Protein AF-A0A447MUK4-F1 (afdb_monomer_lite)

Sequence (50 aa):
MESLLNRLYDALGLDAPEDEPLLIIDDGIQVYFNESDPYTGNVLSLYAIA

Foldseek 3Di:
DDDPLVVVCVVVVHDQDPPAGWDDDPPDKIKHWDFDDPVVPTDIDIDIDD

Radius of gyration: 11.51 Å; chains: 1; bounding box: 33×22×21 Å

Structure (mmCIF, N/CA/C/O backbone):
data_AF-A0A447MUK4-F1
#
_entry.id   AF-A0A447MUK4-F1
#
loop_
_atom_site.group_PDB
_atom_site.id
_atom_site.type_symbol
_atom_site.label_atom_id
_atom_site.label_alt_id
_atom_site.label_comp_id
_atom_site.label_asym_id
_atom_site.label_entity_id
_atom_site.label_seq_id
_atom_site.pdbx_PDB_ins_code
_atom_site.Cartn_x
_atom_site.Cartn_y
_atom_site.Cartn_z
_atom_site.occupancy
_atom_site.B_iso_or_equiv
_atom_site.auth_seq_id
_atom_site.auth_comp_id
_atom_site.auth_asym_id
_atom_site.auth_atom_id
_atom_site.pdbx_PDB_model_num
ATOM 1 N N . MET A 1 1 ? 13.415 5.045 -12.455 1.00 54.72 1 MET A N 1
ATOM 2 C CA . MET A 1 1 ? 12.648 3.803 -12.663 1.00 54.72 1 MET A CA 1
ATOM 3 C C . MET A 1 1 ? 11.476 3.905 -11.713 1.00 54.72 1 MET A C 1
ATOM 5 O O . MET A 1 1 ? 11.734 4.006 -10.523 1.00 54.72 1 MET A O 1
ATOM 9 N N . GLU A 1 2 ? 10.248 4.020 -12.207 1.00 63.19 2 GLU A N 1
ATOM 10 C CA . GLU A 1 2 ? 9.080 3.996 -11.317 1.00 63.19 2 GLU A CA 1
ATOM 11 C C . GLU A 1 2 ? 8.941 2.603 -10.712 1.00 63.19 2 GLU A C 1
ATOM 13 O O . GLU A 1 2 ? 9.122 1.603 -11.417 1.00 63.19 2 GLU A O 1
ATOM 18 N N . SER A 1 3 ? 8.673 2.549 -9.409 1.00 77.81 3 SER A N 1
ATOM 19 C CA . SER A 1 3 ? 8.390 1.298 -8.715 1.00 77.81 3 SER A CA 1
ATOM 20 C C . SER A 1 3 ? 7.093 0.684 -9.243 1.00 77.81 3 SER A C 1
ATOM 22 O O . SER A 1 3 ? 6.248 1.366 -9.837 1.00 77.81 3 SER A O 1
ATOM 24 N N . LEU A 1 4 ? 6.924 -0.626 -9.049 1.00 82.31 4 LEU A N 1
ATOM 25 C CA . LEU A 1 4 ? 5.677 -1.293 -9.432 1.00 82.31 4 LEU A CA 1
ATOM 26 C C . LEU A 1 4 ? 4.496 -0.703 -8.651 1.00 82.31 4 LEU A C 1
ATOM 28 O O . LEU A 1 4 ? 3.395 -0.595 -9.186 1.00 82.31 4 LEU A O 1
ATOM 32 N N . LEU A 1 5 ? 4.757 -0.280 -7.416 1.00 83.94 5 LEU A N 1
ATOM 33 C CA . LEU A 1 5 ? 3.787 0.370 -6.556 1.00 83.94 5 LEU A CA 1
ATOM 34 C C . LEU A 1 5 ? 3.295 1.714 -7.119 1.00 83.94 5 LEU A C 1
ATOM 36 O O . LEU A 1 5 ? 2.092 1.950 -7.136 1.00 83.94 5 LEU A O 1
ATOM 40 N N . ASN A 1 6 ? 4.180 2.560 -7.654 1.00 83.56 6 ASN A N 1
ATOM 41 C CA . ASN A 1 6 ? 3.759 3.831 -8.259 1.00 83.56 6 ASN A CA 1
ATOM 42 C C . ASN A 1 6 ? 2.822 3.598 -9.452 1.00 83.56 6 ASN A C 1
ATOM 44 O O . ASN A 1 6 ? 1.782 4.237 -9.565 1.00 83.56 6 ASN A O 1
ATOM 48 N N . ARG A 1 7 ? 3.122 2.588 -10.277 1.00 86.69 7 ARG A N 1
ATOM 49 C CA . ARG A 1 7 ? 2.250 2.193 -11.395 1.00 86.69 7 ARG A CA 1
ATOM 50 C C . ARG A 1 7 ? 0.902 1.638 -10.942 1.00 86.69 7 ARG A C 1
ATOM 52 O O . ARG A 1 7 ? -0.074 1.751 -11.679 1.00 86.69 7 ARG A O 1
ATOM 59 N N . LEU A 1 8 ? 0.847 1.004 -9.769 1.00 86.62 8 LEU A N 1
ATOM 60 C CA . LEU A 1 8 ? -0.408 0.558 -9.172 1.00 86.62 8 LEU A CA 1
ATOM 61 C C . LEU A 1 8 ? -1.263 1.762 -8.761 1.00 86.62 8 LEU A C 1
ATOM 63 O O . LEU A 1 8 ? -2.447 1.778 -9.085 1.00 86.62 8 LEU A O 1
ATOM 67 N N . TYR A 1 9 ? -0.673 2.772 -8.115 1.00 88.00 9 TYR A N 1
ATOM 68 C CA . TYR A 1 9 ? -1.382 4.007 -7.763 1.00 88.00 9 TYR A CA 1
ATOM 69 C C . TYR A 1 9 ? -1.911 4.735 -9.005 1.00 88.00 9 TYR A C 1
ATOM 71 O O . TYR A 1 9 ? -3.108 5.019 -9.066 1.00 88.00 9 TYR A O 1
ATOM 79 N N . ASP A 1 10 ? -1.086 4.896 -10.044 1.00 89.19 10 ASP A N 1
ATOM 80 C CA . ASP A 1 10 ? -1.507 5.500 -11.316 1.0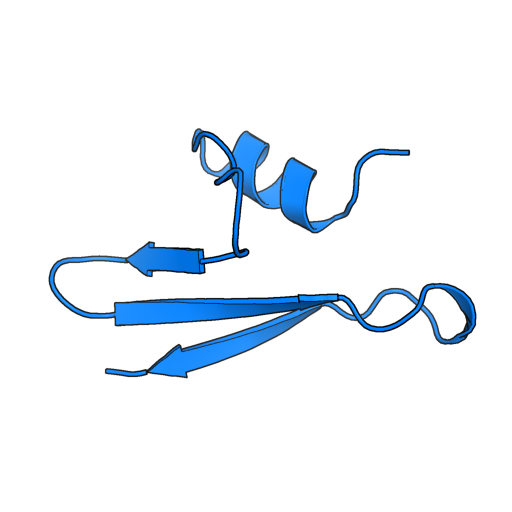0 89.19 10 ASP A CA 1
ATOM 81 C C . ASP A 1 10 ? -2.676 4.741 -11.963 1.00 89.19 10 ASP A C 1
ATOM 83 O O . ASP A 1 10 ? -3.644 5.342 -12.431 1.00 89.19 10 ASP A O 1
ATOM 87 N N . ALA A 1 11 ? -2.617 3.404 -11.979 1.00 89.25 11 ALA A N 1
ATOM 88 C CA . ALA A 1 11 ? -3.667 2.565 -12.558 1.00 89.25 11 ALA A CA 1
ATOM 89 C C . ALA A 1 11 ? -4.985 2.625 -11.770 1.00 89.25 11 ALA A C 1
ATOM 91 O O . ALA A 1 11 ? -6.058 2.459 -12.354 1.00 89.25 11 ALA A O 1
ATOM 92 N N . LEU A 1 12 ? -4.908 2.857 -10.458 1.00 86.56 12 LEU A N 1
ATOM 93 C CA . LEU A 1 12 ? -6.067 3.064 -9.591 1.00 86.56 12 LEU A CA 1
ATOM 94 C C . LEU A 1 12 ? -6.574 4.516 -9.620 1.00 86.56 12 LEU A C 1
ATOM 96 O O . LEU A 1 12 ? -7.641 4.786 -9.072 1.00 86.56 12 LEU A O 1
ATOM 100 N N . GLY A 1 13 ? -5.850 5.435 -10.270 1.00 88.44 13 GLY A N 1
ATOM 101 C CA . GLY A 1 13 ? -6.167 6.863 -10.279 1.00 88.44 13 GLY A CA 1
ATOM 102 C C . GLY A 1 13 ? -6.007 7.508 -8.903 1.00 88.44 13 GLY A C 1
ATOM 103 O O . GLY A 1 13 ? -6.769 8.411 -8.560 1.00 88.44 13 GLY A O 1
ATOM 104 N N . LEU A 1 14 ? -5.069 6.998 -8.105 1.00 85.25 14 LEU A N 1
ATOM 105 C CA . LEU A 1 14 ? -4.782 7.458 -6.753 1.00 85.25 14 LEU A CA 1
ATOM 106 C C . LEU A 1 14 ? -3.455 8.206 -6.727 1.00 85.25 14 LEU A C 1
ATOM 108 O O . LEU A 1 14 ? -2.494 7.794 -7.374 1.00 85.25 14 LEU A O 1
ATOM 112 N N . ASP A 1 15 ? -3.390 9.254 -5.915 1.00 84.00 15 ASP A N 1
ATOM 113 C CA . ASP A 1 15 ? -2.122 9.895 -5.596 1.00 84.00 15 ASP A CA 1
ATOM 114 C C . ASP A 1 15 ? -1.361 9.032 -4.584 1.00 84.00 15 ASP A C 1
ATOM 116 O O . ASP A 1 15 ? -1.896 8.647 -3.539 1.00 84.00 15 ASP A O 1
ATOM 120 N N . ALA A 1 16 ? -0.111 8.706 -4.911 1.00 80.88 16 ALA A N 1
ATOM 121 C CA . ALA A 1 16 ? 0.743 7.931 -4.025 1.00 80.88 16 ALA A CA 1
ATOM 122 C C . ALA A 1 16 ? 1.028 8.723 -2.728 1.00 80.88 16 ALA A C 1
ATOM 124 O O . ALA A 1 16 ? 1.373 9.906 -2.802 1.00 80.88 16 ALA A O 1
ATOM 125 N N . PRO A 1 17 ? 0.915 8.098 -1.544 1.00 80.06 17 PRO A N 1
ATOM 126 C CA . PRO A 1 17 ? 1.238 8.744 -0.274 1.00 80.06 17 PRO A CA 1
ATOM 127 C C . PRO A 1 17 ? 2.744 9.037 -0.151 1.00 80.06 17 PRO A C 1
ATOM 129 O O . PRO A 1 17 ? 3.573 8.269 -0.640 1.00 80.06 17 PRO A O 1
ATOM 132 N N . GLU A 1 18 ? 3.099 10.134 0.531 1.00 73.56 18 GLU A N 1
ATOM 133 C CA . GLU A 1 18 ? 4.499 10.575 0.684 1.00 73.56 18 GLU A CA 1
ATOM 134 C C . GLU A 1 18 ? 5.286 9.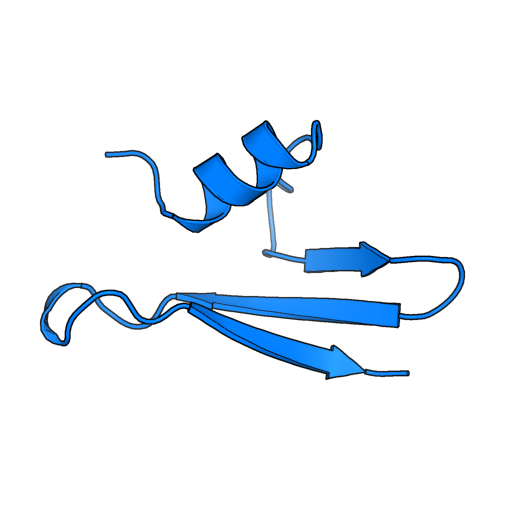789 1.752 1.00 73.56 18 GLU A C 1
ATOM 136 O O . GLU A 1 18 ? 6.502 9.651 1.621 1.00 73.56 18 GLU A O 1
ATOM 141 N N . ASP A 1 19 ? 4.608 9.270 2.784 1.00 76.12 19 ASP A N 1
ATOM 142 C CA . ASP A 1 19 ? 5.246 8.626 3.945 1.00 76.12 19 ASP A CA 1
ATOM 143 C C . ASP A 1 19 ? 5.307 7.093 3.834 1.00 76.12 19 ASP A C 1
ATOM 145 O O . ASP A 1 19 ? 6.387 6.510 3.728 1.00 76.12 19 ASP A O 1
ATOM 149 N N . GLU A 1 20 ? 4.149 6.421 3.871 1.00 75.94 20 GLU A N 1
ATOM 150 C CA . GLU A 1 20 ? 4.059 4.957 3.886 1.00 75.94 20 GLU A CA 1
ATOM 151 C C . GLU A 1 20 ? 3.104 4.421 2.811 1.00 75.94 20 GLU A C 1
ATOM 153 O O . GLU A 1 20 ? 2.025 4.982 2.597 1.00 75.94 20 GLU A O 1
ATOM 158 N N . PRO A 1 21 ? 3.460 3.302 2.151 1.00 75.50 21 PRO A N 1
ATOM 159 C CA . PRO A 1 21 ? 2.645 2.708 1.106 1.00 75.50 21 PRO A CA 1
ATOM 160 C C . PRO A 1 21 ? 1.417 1.997 1.696 1.00 75.50 21 PRO A C 1
ATOM 162 O O . PRO A 1 21 ? 1.471 0.829 2.091 1.00 75.50 21 PRO A O 1
ATOM 165 N N . LEU A 1 22 ? 0.296 2.717 1.721 1.00 80.81 22 LEU A N 1
ATOM 166 C CA . LEU A 1 22 ? -0.990 2.276 2.251 1.00 80.81 22 LEU A CA 1
ATOM 167 C C . LEU A 1 22 ? -2.107 2.534 1.235 1.00 80.81 22 LEU A C 1
ATOM 169 O O . LEU A 1 22 ? -2.216 3.624 0.676 1.00 80.81 22 LEU A O 1
ATOM 173 N N . LEU A 1 23 ? -2.985 1.550 1.058 1.00 84.62 23 LEU A N 1
ATOM 174 C CA . LEU A 1 23 ? -4.236 1.697 0.320 1.00 84.62 23 LEU A CA 1
ATOM 175 C C . LEU A 1 23 ? -5.414 1.393 1.243 1.00 84.62 23 LEU A C 1
ATOM 177 O O . LEU A 1 23 ? -5.463 0.340 1.874 1.00 84.62 23 LEU A O 1
ATOM 181 N N . ILE A 1 24 ? -6.377 2.308 1.293 1.00 78.81 24 ILE A N 1
ATOM 182 C CA . ILE A 1 24 ? -7.624 2.130 2.038 1.00 78.81 24 ILE A CA 1
ATOM 183 C C . ILE A 1 24 ? -8.714 1.778 1.027 1.00 78.81 24 ILE A C 1
ATOM 185 O O . ILE A 1 24 ? -8.971 2.542 0.096 1.00 78.81 24 ILE A O 1
ATOM 189 N N . ILE A 1 25 ? -9.319 0.602 1.183 1.00 80.12 25 ILE A N 1
ATOM 190 C CA . ILE A 1 25 ? -10.421 0.125 0.343 1.00 80.12 25 ILE A CA 1
ATOM 191 C C . ILE A 1 25 ? -11.674 0.058 1.217 1.00 80.12 25 ILE A C 1
ATOM 193 O O . ILE A 1 25 ? -11.701 -0.693 2.190 1.00 80.12 25 ILE A O 1
ATOM 197 N N . ASP A 1 26 ? -12.717 0.800 0.834 1.00 81.31 26 ASP A N 1
ATOM 198 C CA . ASP A 1 26 ? -13.964 0.914 1.612 1.00 81.31 26 ASP A CA 1
ATOM 199 C C . ASP A 1 26 ? -13.735 1.497 3.033 1.00 81.31 26 ASP A C 1
ATOM 201 O O . ASP A 1 26 ? -12.609 1.822 3.417 1.00 81.31 26 ASP A O 1
ATOM 205 N N . ASP A 1 27 ? -14.791 1.641 3.834 1.00 71.25 27 ASP A N 1
ATOM 206 C CA . ASP A 1 27 ? -14.752 2.219 5.191 1.00 71.25 27 ASP A CA 1
ATOM 207 C C . ASP A 1 27 ? -14.129 1.275 6.254 1.00 71.25 27 ASP A C 1
ATOM 209 O O . ASP A 1 27 ? -14.559 1.249 7.411 1.00 71.25 27 ASP A O 1
ATOM 213 N N . GLY A 1 28 ? -13.109 0.476 5.905 1.00 74.38 28 GLY A N 1
ATOM 214 C CA . GLY A 1 28 ? -12.439 -0.362 6.910 1.00 74.38 28 GLY A CA 1
ATOM 215 C C . GLY A 1 28 ? -11.262 -1.236 6.481 1.00 74.38 28 GLY A C 1
ATOM 216 O O . GLY A 1 28 ? -10.501 -1.642 7.358 1.00 74.38 28 GLY A O 1
ATOM 217 N N . ILE A 1 29 ? -11.057 -1.525 5.189 1.00 81.69 29 ILE A N 1
ATOM 218 C CA . ILE A 1 29 ? -9.971 -2.430 4.781 1.00 81.69 29 ILE A CA 1
ATOM 219 C C . ILE A 1 29 ? -8.696 -1.628 4.539 1.00 81.69 29 ILE A C 1
ATOM 221 O O . ILE A 1 29 ? -8.620 -0.800 3.630 1.00 81.69 29 ILE A O 1
ATOM 225 N N . GLN A 1 30 ? -7.668 -1.918 5.333 1.00 82.81 30 GLN A N 1
ATOM 226 C CA . GLN A 1 30 ? -6.334 -1.342 5.173 1.00 82.81 30 GLN A CA 1
ATOM 227 C C . GLN A 1 30 ? -5.419 -2.353 4.485 1.00 82.81 30 GLN A C 1
ATOM 229 O O . GLN A 1 30 ? -5.253 -3.479 4.962 1.00 82.81 30 GLN A O 1
ATOM 234 N N . VAL A 1 31 ? -4.840 -1.952 3.354 1.00 82.75 31 VAL A N 1
ATOM 235 C CA . VAL A 1 31 ? -3.938 -2.764 2.535 1.00 82.75 31 VAL A CA 1
ATOM 236 C C . VAL A 1 31 ? -2.535 -2.177 2.593 1.00 82.75 31 VAL A C 1
ATOM 238 O O . VAL A 1 31 ? -2.299 -1.051 2.158 1.00 82.75 31 VAL A O 1
ATOM 241 N N . TYR A 1 32 ? -1.601 -2.974 3.098 1.00 82.75 32 TYR A N 1
ATOM 242 C CA . TYR A 1 32 ? -0.186 -2.637 3.185 1.00 82.75 32 TYR A CA 1
ATOM 243 C C . TYR A 1 32 ? 0.587 -3.300 2.054 1.00 82.75 32 TYR A C 1
ATOM 245 O O . TYR A 1 32 ? 0.365 -4.477 1.736 1.00 82.75 32 TYR A O 1
ATOM 253 N N . PHE A 1 33 ? 1.539 -2.557 1.496 1.00 82.69 33 PHE A N 1
ATOM 254 C CA . PHE A 1 33 ? 2.428 -3.048 0.453 1.00 82.69 33 PHE A CA 1
ATOM 255 C C . PHE A 1 33 ? 3.855 -3.148 0.963 1.00 82.69 33 PHE A C 1
ATOM 257 O O . PHE A 1 33 ? 4.367 -2.244 1.618 1.00 82.69 33 PHE A O 1
ATOM 264 N N . ASN A 1 34 ? 4.518 -4.243 0.610 1.00 78.06 34 ASN A N 1
ATOM 265 C CA . ASN A 1 34 ? 5.950 -4.393 0.806 1.00 78.06 34 ASN A CA 1
ATOM 266 C C . ASN A 1 34 ? 6.595 -4.800 -0.522 1.00 78.06 34 ASN A C 1
ATOM 268 O O . ASN A 1 34 ? 6.292 -5.870 -1.061 1.00 78.06 34 ASN A O 1
ATOM 272 N N . GLU A 1 35 ? 7.463 -3.939 -1.049 1.00 71.38 35 GLU A N 1
ATOM 273 C CA . GLU A 1 35 ? 8.327 -4.259 -2.183 1.00 71.38 3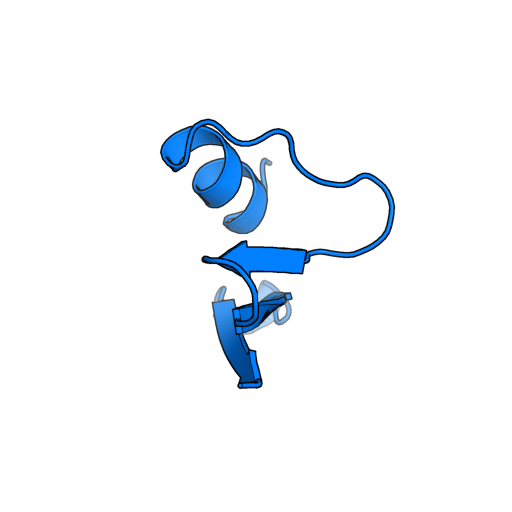5 GLU A CA 1
ATOM 274 C C . GLU A 1 35 ? 9.613 -4.903 -1.651 1.00 71.38 35 GLU A C 1
ATOM 276 O O . GLU A 1 35 ? 10.451 -4.244 -1.037 1.00 71.38 35 GLU A O 1
ATOM 281 N N . SER A 1 36 ? 9.768 -6.211 -1.876 1.00 69.88 36 SER A N 1
ATOM 282 C CA . SER A 1 36 ? 11.037 -6.894 -1.605 1.00 69.88 36 SER A CA 1
ATOM 283 C C . SER A 1 36 ? 12.063 -6.632 -2.707 1.00 69.88 36 SER A C 1
ATOM 285 O O . SER A 1 36 ? 11.716 -6.406 -3.865 1.00 69.88 36 SER A O 1
ATOM 287 N N . ASP A 1 37 ? 13.332 -6.665 -2.302 1.00 62.97 37 ASP A N 1
ATOM 288 C CA . ASP A 1 37 ? 14.486 -6.159 -3.040 1.00 62.97 37 ASP A CA 1
ATOM 289 C C . ASP A 1 37 ? 14.586 -6.662 -4.507 1.00 62.97 37 ASP A C 1
ATOM 291 O O . ASP A 1 37 ? 14.420 -7.865 -4.773 1.00 62.97 37 ASP A O 1
ATOM 295 N N . PRO A 1 38 ? 14.914 -5.771 -5.468 1.00 60.06 38 PRO A N 1
ATOM 296 C CA . PRO A 1 38 ? 15.057 -6.102 -6.8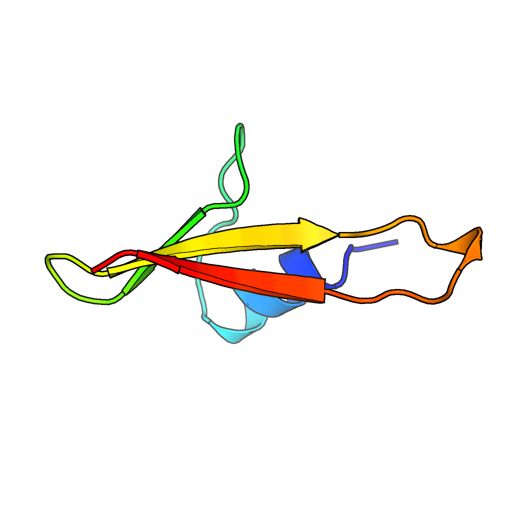86 1.00 60.06 38 PRO A CA 1
ATOM 297 C C . PRO A 1 38 ? 16.076 -7.205 -7.206 1.00 60.06 38 PRO A C 1
ATOM 299 O O . PRO A 1 38 ? 15.963 -7.830 -8.264 1.00 60.06 38 PRO A O 1
ATOM 302 N N . TYR A 1 39 ? 17.046 -7.500 -6.332 1.00 58.56 39 TYR A N 1
ATOM 303 C CA . TYR A 1 39 ? 18.028 -8.569 -6.576 1.00 58.56 39 TYR A CA 1
ATOM 304 C C . TYR A 1 39 ? 17.445 -9.989 -6.494 1.00 58.56 39 TYR A C 1
ATOM 306 O O . TYR A 1 39 ? 18.055 -10.928 -7.007 1.00 58.56 39 TYR A O 1
ATOM 314 N N . THR A 1 40 ? 16.262 -10.158 -5.899 1.00 59.69 40 THR A N 1
ATOM 315 C CA . THR A 1 40 ? 15.572 -11.457 -5.782 1.00 59.69 40 THR A CA 1
ATOM 316 C C . THR A 1 40 ? 14.388 -11.627 -6.739 1.00 59.69 40 THR A C 1
ATOM 318 O O . THR A 1 40 ? 13.712 -12.654 -6.708 1.00 59.69 40 THR A O 1
ATOM 321 N N . GLY A 1 41 ? 14.182 -10.663 -7.645 1.00 56.66 41 GLY A N 1
ATOM 322 C CA . GLY A 1 41 ? 12.987 -10.560 -8.478 1.00 56.66 41 GLY A CA 1
ATOM 323 C C . GLY A 1 41 ? 11.901 -9.769 -7.751 1.00 56.66 41 GLY A C 1
ATOM 324 O O . GLY A 1 41 ? 11.592 -10.054 -6.598 1.00 56.66 41 GLY A O 1
ATOM 325 N N . ASN A 1 42 ? 11.341 -8.756 -8.416 1.00 57.59 42 ASN A N 1
ATOM 326 C CA . ASN A 1 42 ? 10.336 -7.876 -7.818 1.00 57.59 42 ASN A CA 1
ATOM 327 C C . ASN A 1 42 ? 9.087 -8.682 -7.427 1.00 57.59 42 ASN A C 1
ATOM 329 O O . ASN A 1 42 ? 8.326 -9.110 -8.297 1.00 57.59 42 ASN A O 1
ATOM 333 N N . VAL A 1 43 ? 8.866 -8.860 -6.125 1.00 65.81 43 VAL A N 1
ATOM 334 C CA . VAL A 1 43 ? 7.647 -9.451 -5.563 1.00 65.81 43 VAL A CA 1
ATOM 335 C C . VAL A 1 43 ? 6.965 -8.391 -4.708 1.00 65.81 43 VAL A C 1
ATOM 337 O O . VAL A 1 43 ? 7.516 -7.950 -3.699 1.00 65.81 43 VAL A O 1
ATOM 340 N N . LEU A 1 44 ? 5.757 -7.995 -5.112 1.00 66.06 44 LEU A N 1
ATOM 341 C CA . LEU A 1 44 ? 4.875 -7.158 -4.305 1.00 66.06 44 LEU A CA 1
ATOM 342 C C . LEU A 1 44 ? 4.048 -8.075 -3.403 1.00 66.06 44 LEU A C 1
ATOM 344 O O . LEU A 1 44 ? 3.235 -8.860 -3.893 1.00 66.06 44 LEU A O 1
ATOM 348 N N . SER A 1 45 ? 4.270 -7.994 -2.094 1.00 73.25 45 SER A N 1
ATOM 349 C CA . SER A 1 45 ? 3.442 -8.704 -1.114 1.00 73.25 45 SER A CA 1
ATOM 350 C C . SER A 1 45 ? 2.338 -7.780 -0.612 1.00 73.25 45 SER A C 1
ATOM 352 O O . SER A 1 45 ? 2.626 -6.647 -0.225 1.00 73.25 45 SER A O 1
ATOM 354 N N . LEU A 1 46 ? 1.094 -8.270 -0.617 1.00 74.62 46 LEU A N 1
ATOM 355 C CA . LEU A 1 46 ? -0.075 -7.545 -0.123 1.00 74.62 46 LEU A CA 1
ATOM 356 C C . LEU A 1 46 ? -0.576 -8.174 1.175 1.00 74.62 46 LEU A C 1
ATOM 358 O O . LEU A 1 46 ? -0.803 -9.385 1.234 1.00 74.62 46 LEU A O 1
ATOM 362 N N . TYR A 1 47 ? -0.804 -7.336 2.181 1.00 75.00 47 TYR A N 1
ATO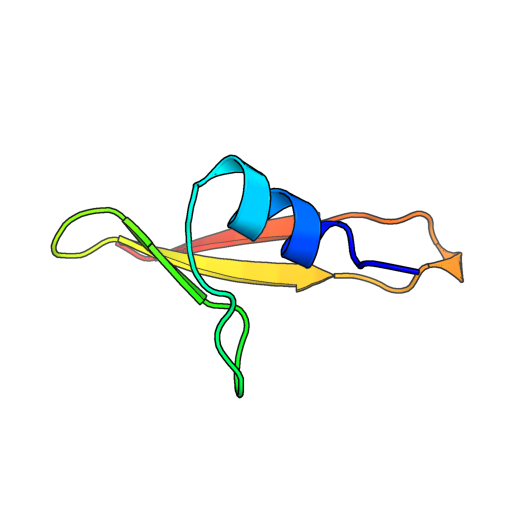M 363 C CA . TYR A 1 47 ? -1.423 -7.731 3.442 1.00 75.00 47 TYR A CA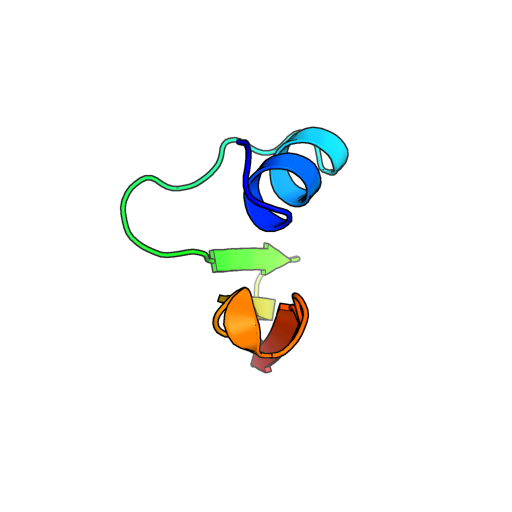 1
ATOM 364 C C . TYR A 1 47 ? -2.644 -6.849 3.691 1.00 75.00 47 TYR A C 1
ATOM 366 O O . TYR A 1 47 ? -2.520 -5.627 3.704 1.00 75.00 47 TYR A O 1
ATOM 374 N N . ALA A 1 48 ? -3.813 -7.466 3.876 1.00 74.75 48 ALA A N 1
ATOM 375 C CA . ALA A 1 48 ? -5.059 -6.769 4.184 1.00 74.75 48 ALA A CA 1
ATOM 376 C C . ALA A 1 48 ? -5.495 -7.075 5.621 1.00 74.75 48 ALA A C 1
ATOM 378 O O . ALA A 1 48 ? -5.489 -8.237 6.035 1.00 74.75 48 ALA A O 1
ATOM 379 N N . ILE A 1 49 ? -5.875 -6.037 6.364 1.00 70.62 49 ILE A N 1
ATOM 380 C CA . ILE A 1 49 ? -6.441 -6.132 7.714 1.00 70.62 49 ILE A CA 1
ATOM 381 C C . ILE A 1 49 ? -7.878 -5.597 7.652 1.00 70.62 49 ILE A C 1
ATOM 383 O O . ILE A 1 49 ? -8.110 -4.559 7.029 1.00 70.62 49 ILE A O 1
ATOM 387 N N . ALA A 1 50 ? -8.819 -6.334 8.253 1.00 69.50 50 ALA A N 1
ATOM 388 C CA . ALA A 1 50 ? -10.256 -6.050 8.291 1.00 69.50 50 ALA A CA 1
ATOM 389 C C . ALA A 1 50 ? -10.773 -6.031 9.735 1.00 69.50 50 ALA A C 1
ATOM 391 O O . ALA A 1 50 ? -10.188 -6.764 10.570 1.00 69.50 50 ALA A O 1
#

pLDDT: mean 76.0, std 9.39, range [54.72, 89.25]

InterPro domains:
  IPR013095 Type III secretion system chaperone [PF07824] (3-38)

Secondary structure (DSSP, 8-state):
---HHHHHHHHHT-PPPSSS-EEEETTTEEEEEEE--GGG---EEEEEE-

Organism: Salmonella enterica I (NCBI:txid59201)